Protein AF-A0A3E1Y427-F1 (afdb_monomer)

pLDDT: mean 92.81, std 6.81, range [56.69, 98.38]

Secondary structure (DSSP, 8-state):
---HHHHHHHHHHHHHHHHHHHTT--EEE--TTSPTTEEEEE-TTS-EEEEEE-TTSS-EEEEEEPPHHHHHHHHHHTT--

Foldseek 3Di:
DDDPVVVVVVVVLLVVCVVCLVVQHWDWADDPPDPPQWTWTQTNVLWIFIWGQDPVNPDTDTPGTDDNVVSVVVCVVVVND

Nearest PDB structures (foldseek):
  7onb-assembly1_A  TM=5.684E-01  e=1.859E-01  Homo sapiens
  7b9c-assembly1_A  TM=5.838E-01  e=6.384E-01  Mus musculus
  8h6e-assembly1_2I  TM=5.669E-01  e=9.426E-01  Homo sapiens
  6ah0-assembly1_3  TM=5.670E-01  e=1.006E+00  Homo sapiens
  6lqt-assembly1_AG  TM=5.153E-01  e=1.585E+00  Saccharomyces cerevisiae S288C

Mean predicted aligned error: 3.95 Å

Sequence (81 aa):
MNNPIEIRGNIAVRNLRQAKFSNGLPFMINSKDLPAHQCYLEYPSGKISLMTLAPNNRDFLLIRDLTSTEAAKVRERYNLP

Structure (mmCIF, N/CA/C/O backbone):
data_AF-A0A3E1Y427-F1
#
_entry.id   AF-A0A3E1Y427-F1
#
loop_
_atom_site.group_PDB
_atom_site.id
_atom_site.type_symbol
_atom_site.label_atom_id
_atom_site.label_alt_id
_atom_site.label_comp_id
_atom_site.label_asym_id
_atom_site.label_entity_id
_atom_site.label_seq_id
_atom_site.pdbx_PDB_ins_code
_atom_site.Cartn_x
_atom_site.Cartn_y
_atom_site.Cartn_z
_atom_site.occupancy
_atom_site.B_iso_or_equiv
_atom_site.auth_seq_id
_atom_site.auth_comp_id
_atom_site.auth_asym_id
_atom_site.auth_atom_id
_atom_site.pdbx_PDB_model_num
ATOM 1 N N . MET A 1 1 ? 27.309 0.055 -9.615 1.00 56.69 1 MET A N 1
ATOM 2 C CA . MET A 1 1 ? 26.900 -1.362 -9.490 1.00 56.69 1 MET A CA 1
ATOM 3 C C . MET A 1 1 ? 26.182 -1.507 -8.163 1.00 56.69 1 MET A C 1
ATOM 5 O O . MET A 1 1 ? 26.734 -1.051 -7.172 1.00 56.69 1 MET A O 1
ATOM 9 N N . ASN A 1 2 ? 24.969 -2.062 -8.143 1.00 68.00 2 ASN A N 1
ATOM 10 C CA . ASN A 1 2 ? 24.241 -2.279 -6.886 1.00 68.00 2 ASN A CA 1
ATOM 11 C C . ASN A 1 2 ? 24.924 -3.387 -6.079 1.00 68.00 2 ASN A C 1
ATOM 13 O O . ASN A 1 2 ? 25.433 -4.350 -6.658 1.00 68.00 2 ASN A O 1
ATOM 17 N N . ASN A 1 3 ? 24.939 -3.254 -4.755 1.00 88.06 3 ASN A N 1
ATOM 18 C CA . ASN A 1 3 ? 25.561 -4.240 -3.877 1.00 88.06 3 ASN A CA 1
ATOM 19 C C . ASN A 1 3 ? 24.773 -5.572 -3.958 1.00 88.06 3 ASN A C 1
ATOM 21 O O . ASN A 1 3 ? 23.540 -5.549 -3.917 1.00 88.06 3 ASN A O 1
ATOM 25 N N . PRO A 1 4 ? 25.427 -6.749 -4.045 1.00 88.19 4 PRO A N 1
ATOM 26 C CA . PRO A 1 4 ? 24.745 -8.048 -4.047 1.00 88.19 4 PRO A CA 1
ATOM 27 C C . PRO A 1 4 ? 23.721 -8.247 -2.915 1.00 88.19 4 PRO A C 1
ATOM 29 O O . PRO A 1 4 ? 22.712 -8.928 -3.110 1.00 88.19 4 PRO A O 1
ATOM 32 N N . ILE A 1 5 ? 23.951 -7.640 -1.746 1.00 89.06 5 ILE A N 1
ATOM 33 C CA . ILE A 1 5 ? 23.024 -7.675 -0.605 1.00 89.06 5 ILE A CA 1
ATOM 34 C C . ILE A 1 5 ? 21.732 -6.913 -0.925 1.00 89.06 5 ILE A C 1
ATOM 36 O O . ILE A 1 5 ? 20.641 -7.420 -0.667 1.00 89.06 5 ILE A O 1
ATOM 40 N N . GLU A 1 6 ? 21.834 -5.737 -1.547 1.00 86.50 6 GLU A N 1
ATOM 41 C CA . GLU A 1 6 ? 20.677 -4.922 -1.942 1.00 86.50 6 GLU A CA 1
ATOM 42 C C . GLU A 1 6 ? 19.824 -5.640 -2.989 1.00 86.50 6 GLU A C 1
ATOM 44 O O . GLU A 1 6 ? 18.597 -5.628 -2.909 1.00 86.50 6 GLU A O 1
ATOM 49 N N . ILE A 1 7 ? 20.460 -6.324 -3.947 1.00 87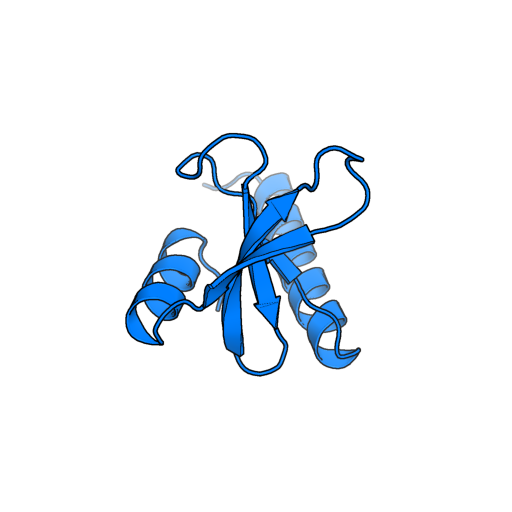.75 7 ILE A N 1
ATOM 50 C CA . ILE A 1 7 ? 19.751 -7.103 -4.971 1.00 87.75 7 ILE A CA 1
ATOM 51 C C . ILE A 1 7 ? 18.917 -8.208 -4.315 1.00 87.75 7 ILE A C 1
ATOM 53 O O . ILE A 1 7 ? 17.724 -8.335 -4.596 1.00 87.75 7 ILE A O 1
ATOM 57 N N . ARG A 1 8 ? 19.523 -8.984 -3.407 1.00 91.12 8 ARG A N 1
ATOM 58 C CA . ARG A 1 8 ? 18.826 -10.055 -2.680 1.00 91.12 8 ARG A CA 1
ATOM 59 C C . ARG A 1 8 ? 17.706 -9.507 -1.798 1.00 91.12 8 ARG A C 1
ATOM 61 O O . ARG A 1 8 ? 16.626 -10.092 -1.777 1.00 91.12 8 ARG A O 1
ATOM 68 N N . GLY A 1 9 ? 17.935 -8.375 -1.130 1.00 89.62 9 GLY A N 1
ATOM 69 C CA . GLY A 1 9 ? 16.915 -7.683 -0.341 1.00 89.62 9 GLY A CA 1
ATOM 70 C C . GLY A 1 9 ? 15.710 -7.270 -1.188 1.00 89.62 9 GLY A C 1
ATOM 71 O O . GLY A 1 9 ? 14.577 -7.597 -0.845 1.00 89.62 9 GLY A O 1
ATOM 72 N N . ASN A 1 10 ? 15.945 -6.649 -2.345 1.00 88.44 10 ASN A N 1
ATOM 73 C CA . ASN A 1 10 ? 14.879 -6.242 -3.264 1.00 88.44 10 ASN A CA 1
ATOM 74 C C . ASN A 1 10 ? 14.071 -7.436 -3.793 1.00 88.44 10 ASN A C 1
ATOM 76 O O . ASN A 1 10 ? 12.845 -7.362 -3.882 1.00 88.44 10 ASN A O 1
ATOM 80 N N . ILE A 1 11 ? 14.736 -8.550 -4.116 1.00 91.75 11 ILE A N 1
ATOM 81 C CA . ILE A 1 11 ? 14.058 -9.790 -4.524 1.00 91.75 11 ILE A CA 1
ATOM 82 C C . ILE A 1 11 ? 13.201 -10.334 -3.374 1.00 91.75 11 ILE A C 1
ATOM 84 O O . ILE A 1 11 ? 12.034 -10.660 -3.583 1.00 91.75 11 ILE A O 1
ATOM 88 N N . ALA A 1 12 ? 13.741 -10.384 -2.154 1.00 93.38 12 ALA A N 1
ATOM 89 C CA . ALA A 1 12 ? 13.011 -10.874 -0.988 1.00 93.38 12 ALA A CA 1
ATOM 90 C C . ALA A 1 12 ? 11.754 -10.037 -0.698 1.00 93.38 12 ALA A C 1
ATOM 92 O O . ALA A 1 12 ? 10.687 -10.600 -0.457 1.00 93.38 12 ALA A O 1
ATOM 93 N N . VAL A 1 13 ? 11.849 -8.707 -0.790 1.00 92.62 13 VAL A N 1
ATOM 94 C CA . VAL A 1 13 ? 10.706 -7.796 -0.612 1.00 92.62 13 VAL A CA 1
ATOM 95 C C . VAL A 1 13 ? 9.628 -8.040 -1.672 1.00 92.62 13 VAL A C 1
ATOM 97 O O . VAL A 1 13 ? 8.446 -8.119 -1.336 1.00 92.62 13 VAL A O 1
ATOM 100 N N . ARG A 1 14 ? 10.013 -8.223 -2.943 1.00 92.81 14 ARG A N 1
ATOM 101 C CA . ARG A 1 14 ? 9.067 -8.533 -4.031 1.00 92.81 14 ARG A CA 1
ATOM 102 C C . ARG A 1 14 ? 8.374 -9.877 -3.828 1.00 92.81 14 ARG A C 1
ATOM 104 O O . ARG A 1 14 ? 7.154 -9.951 -3.952 1.00 92.81 14 ARG A O 1
ATOM 111 N N . ASN A 1 15 ? 9.128 -10.904 -3.444 1.00 95.00 15 ASN A N 1
ATOM 112 C CA . ASN A 1 15 ? 8.577 -12.225 -3.152 1.00 95.00 15 ASN A CA 1
ATOM 113 C C . ASN A 1 15 ? 7.615 -12.176 -1.960 1.00 95.00 15 ASN A C 1
ATOM 115 O O . ASN A 1 15 ? 6.549 -12.785 -2.007 1.00 95.00 15 ASN A O 1
ATOM 119 N N . LEU A 1 16 ? 7.947 -11.411 -0.915 1.00 95.50 16 LEU A N 1
ATOM 120 C CA . LEU A 1 16 ? 7.062 -11.202 0.229 1.00 95.50 16 LEU A CA 1
ATOM 121 C C . LEU A 1 16 ? 5.759 -10.511 -0.189 1.00 95.50 16 LEU A C 1
ATOM 123 O O . LEU A 1 16 ? 4.686 -10.948 0.221 1.00 95.50 16 LEU A O 1
ATOM 127 N N . ARG A 1 17 ? 5.839 -9.462 -1.016 1.00 95.88 17 ARG A N 1
ATOM 128 C CA . ARG A 1 17 ? 4.659 -8.769 -1.552 1.00 95.88 17 ARG A CA 1
ATOM 129 C C . ARG A 1 17 ? 3.760 -9.722 -2.336 1.00 95.88 17 ARG A C 1
ATOM 131 O O . ARG A 1 17 ? 2.570 -9.805 -2.050 1.00 95.88 17 ARG A O 1
ATOM 138 N N . GLN A 1 18 ? 4.332 -10.492 -3.261 1.00 95.50 18 GLN A N 1
ATOM 139 C CA . GLN A 1 18 ? 3.579 -11.477 -4.037 1.00 95.50 18 GLN A CA 1
ATOM 140 C C . GLN A 1 18 ? 2.947 -12.546 -3.135 1.00 95.50 18 GLN A C 1
ATOM 142 O O . GLN A 1 18 ? 1.763 -12.839 -3.272 1.00 95.50 18 GLN A O 1
ATOM 147 N N . ALA A 1 19 ? 3.697 -13.083 -2.169 1.00 96.94 19 ALA A N 1
ATOM 148 C CA . ALA A 1 19 ? 3.188 -14.075 -1.228 1.00 96.94 19 ALA A CA 1
ATOM 149 C C . ALA A 1 19 ? 2.044 -13.525 -0.362 1.00 96.94 19 ALA A C 1
ATOM 151 O O . ALA A 1 19 ? 1.074 -14.237 -0.112 1.00 96.94 19 ALA A O 1
ATOM 152 N N . LYS A 1 20 ? 2.114 -12.263 0.082 1.00 97.06 20 LYS A N 1
ATOM 153 C CA . LYS A 1 20 ? 1.004 -11.608 0.793 1.00 97.06 20 LYS A CA 1
ATOM 154 C C . LYS A 1 20 ? -0.247 -11.572 -0.080 1.00 97.06 20 LYS A C 1
ATOM 156 O O . LYS A 1 20 ? -1.301 -12.013 0.374 1.00 97.06 20 LYS A O 1
ATOM 161 N N . PHE A 1 21 ? -0.115 -11.154 -1.336 1.00 96.56 21 PHE A N 1
ATOM 162 C CA . PHE A 1 21 ? -1.253 -11.059 -2.247 1.00 96.56 21 PHE A CA 1
ATOM 163 C C . PHE A 1 21 ? -1.880 -12.408 -2.579 1.00 96.56 21 PHE A C 1
ATOM 165 O O . PHE A 1 21 ? -3.102 -12.526 -2.518 1.00 96.56 21 PHE A O 1
ATOM 172 N N . SER A 1 22 ? -1.070 -13.440 -2.828 1.00 96.12 22 SER A N 1
ATOM 173 C CA . SER A 1 22 ? -1.568 -14.804 -3.052 1.00 96.12 22 SER A CA 1
ATOM 174 C C . SER A 1 22 ? -2.345 -15.365 -1.856 1.00 96.12 22 SER A C 1
ATOM 176 O O . SER A 1 22 ? -3.176 -16.248 -2.032 1.00 96.12 22 SER A O 1
ATOM 178 N N . ASN A 1 23 ? -2.107 -14.842 -0.649 1.00 96.75 23 ASN A N 1
ATOM 179 C CA . ASN A 1 23 ? -2.830 -15.204 0.572 1.00 96.75 23 ASN A CA 1
ATOM 180 C C . ASN A 1 23 ? -3.987 -14.243 0.909 1.00 96.75 23 ASN A C 1
ATOM 182 O O . ASN A 1 23 ? -4.539 -14.311 2.005 1.00 96.75 23 ASN A O 1
ATOM 186 N N . GLY A 1 24 ? -4.338 -13.313 0.017 1.00 96.25 24 GLY A N 1
ATOM 187 C CA . GLY A 1 24 ? -5.397 -12.331 0.265 1.00 96.25 24 GLY A CA 1
ATOM 188 C C . GLY A 1 24 ? -5.024 -11.236 1.275 1.00 96.25 24 GLY A C 1
ATOM 189 O O . GLY A 1 24 ? -5.898 -10.515 1.749 1.00 96.25 24 GLY A O 1
ATOM 190 N N . LEU A 1 25 ? -3.740 -11.099 1.618 1.00 97.00 25 LEU A N 1
ATOM 191 C CA . LEU A 1 25 ? -3.255 -10.159 2.629 1.00 97.00 25 LEU A CA 1
ATOM 192 C C . LEU A 1 25 ? -2.708 -8.877 1.990 1.00 97.00 25 LEU A C 1
ATOM 194 O O . LEU A 1 25 ? -2.090 -8.941 0.924 1.00 97.00 25 LEU A O 1
ATOM 198 N N . PRO A 1 26 ? -2.858 -7.715 2.650 1.00 96.50 26 PRO A N 1
ATOM 199 C CA . PRO A 1 26 ? -2.254 -6.481 2.179 1.00 96.50 26 PRO A CA 1
ATOM 200 C C . PRO A 1 26 ? -0.732 -6.477 2.373 1.00 96.50 26 PRO A C 1
ATOM 202 O O . PRO A 1 26 ? -0.172 -7.185 3.218 1.00 96.50 26 PRO A O 1
ATOM 205 N N . PHE A 1 27 ? -0.069 -5.618 1.607 1.00 96.75 27 PHE A N 1
ATOM 206 C CA . PHE A 1 27 ? 1.352 -5.325 1.704 1.00 96.75 27 PHE A CA 1
ATOM 207 C C . PHE A 1 27 ? 1.552 -3.869 2.133 1.00 96.75 27 PHE A C 1
ATOM 209 O O . PHE A 1 27 ? 1.002 -2.948 1.530 1.00 96.75 27 PHE A O 1
ATOM 216 N N . MET A 1 28 ? 2.331 -3.666 3.193 1.00 95.38 28 MET A N 1
ATOM 217 C CA . MET A 1 28 ? 2.603 -2.340 3.738 1.00 95.38 28 MET A CA 1
ATOM 218 C C . MET A 1 28 ? 3.787 -1.694 3.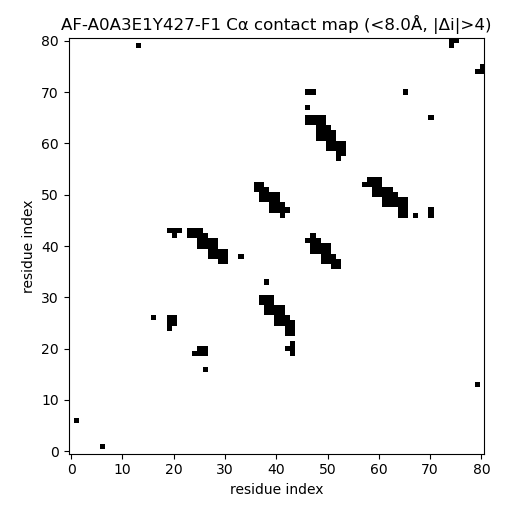032 1.00 95.38 28 MET A C 1
ATOM 220 O O 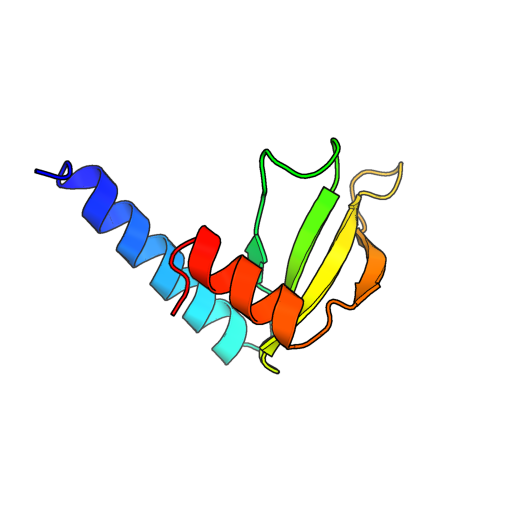. MET A 1 28 ? 4.855 -2.293 2.917 1.00 95.38 28 MET A O 1
ATOM 224 N N . ILE A 1 29 ? 3.607 -0.444 2.622 1.00 95.88 29 ILE A N 1
ATOM 225 C CA . ILE A 1 29 ? 4.641 0.381 2.009 1.00 95.88 29 ILE A CA 1
ATOM 226 C C . ILE A 1 29 ? 4.879 1.571 2.938 1.00 95.88 29 ILE A C 1
ATOM 228 O O . ILE A 1 29 ? 4.064 2.494 3.027 1.00 95.88 29 ILE A O 1
ATOM 232 N N . ASN A 1 30 ? 6.009 1.537 3.641 1.00 93.56 30 ASN A N 1
ATOM 233 C CA . ASN A 1 30 ? 6.464 2.657 4.456 1.00 93.56 30 ASN A CA 1
ATOM 234 C C . ASN A 1 30 ? 7.123 3.711 3.565 1.00 93.56 30 ASN A C 1
ATOM 236 O O . ASN A 1 30 ? 7.947 3.389 2.709 1.00 93.56 30 ASN A O 1
ATOM 240 N N . SER A 1 31 ? 6.775 4.975 3.788 1.00 92.81 31 SER A N 1
ATOM 241 C CA . SER A 1 31 ? 7.2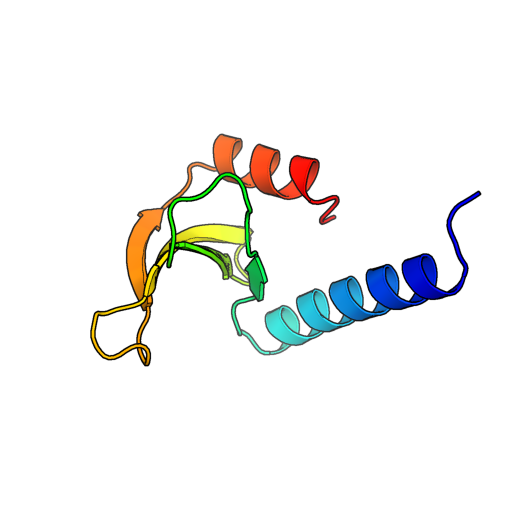68 6.106 3.007 1.00 92.81 31 SER A CA 1
ATOM 242 C C . SER A 1 31 ? 7.870 7.155 3.929 1.00 92.81 31 SER A C 1
ATOM 244 O O . SER A 1 31 ? 7.276 7.501 4.944 1.00 92.81 31 SER A O 1
ATOM 246 N N . LYS A 1 32 ? 9.035 7.689 3.549 1.00 91.38 32 LYS A N 1
ATOM 247 C CA . LYS A 1 32 ? 9.644 8.850 4.217 1.00 91.38 32 LYS A CA 1
ATOM 248 C C . LYS A 1 32 ? 8.943 10.166 3.867 1.00 91.38 32 LYS A C 1
ATOM 250 O O . LYS A 1 32 ? 9.161 11.159 4.547 1.00 91.38 32 LYS A O 1
ATOM 255 N N . ASP A 1 33 ? 8.132 10.161 2.810 1.00 91.56 33 ASP A N 1
ATOM 256 C CA . ASP A 1 33 ? 7.393 11.330 2.326 1.00 91.56 33 ASP A CA 1
ATOM 257 C C . ASP A 1 33 ? 6.019 11.461 3.001 1.00 91.56 33 ASP A C 1
ATOM 259 O O . ASP A 1 33 ? 5.300 12.432 2.770 1.00 91.56 33 ASP A O 1
ATOM 263 N N . LEU A 1 34 ? 5.631 10.464 3.800 1.00 94.44 34 LEU A N 1
ATOM 264 C CA . LEU A 1 34 ? 4.413 10.494 4.591 1.00 94.44 34 LEU A CA 1
ATOM 265 C C . LEU A 1 34 ? 4.684 11.059 5.992 1.00 94.44 34 LEU A C 1
ATOM 267 O O . LEU A 1 34 ? 5.781 10.881 6.529 1.00 94.44 34 LEU A O 1
ATOM 271 N N . PRO A 1 35 ? 3.679 11.702 6.618 1.00 94.44 35 PRO A N 1
ATOM 272 C CA . PRO A 1 35 ? 3.736 12.049 8.030 1.00 94.44 35 PRO A CA 1
ATOM 273 C C . PRO A 1 35 ? 4.076 10.841 8.908 1.00 94.44 35 PRO A C 1
ATOM 275 O O . PRO A 1 35 ? 3.805 9.690 8.554 1.00 94.44 35 PRO A O 1
ATOM 278 N N . ALA A 1 36 ? 4.623 11.115 10.093 1.00 91.00 36 ALA A N 1
ATOM 279 C CA . ALA A 1 36 ? 4.868 10.078 11.085 1.00 91.00 36 ALA A CA 1
ATOM 280 C C . ALA A 1 36 ? 3.599 9.243 11.321 1.00 91.00 36 ALA A C 1
ATOM 282 O O . ALA A 1 36 ? 2.486 9.769 11.316 1.00 91.00 36 ALA A O 1
ATOM 283 N N . HIS A 1 37 ? 3.790 7.941 11.538 1.00 92.38 37 HIS A N 1
ATOM 284 C CA . HIS A 1 37 ? 2.720 6.967 11.778 1.00 92.38 37 HIS A CA 1
ATOM 285 C C . HIS A 1 37 ? 1.795 6.682 10.588 1.00 92.38 37 HIS A C 1
ATOM 287 O O . HIS A 1 37 ? 0.849 5.912 10.751 1.00 92.38 37 HIS A O 1
ATOM 293 N N . GLN A 1 38 ? 2.076 7.224 9.399 1.00 96.12 38 GLN A N 1
ATOM 294 C CA . GLN A 1 38 ? 1.335 6.900 8.184 1.00 96.12 38 GLN A CA 1
ATOM 295 C C . GLN A 1 38 ? 2.079 5.914 7.286 1.00 96.12 38 GLN A C 1
ATOM 297 O O . GLN A 1 38 ? 3.308 5.897 7.205 1.00 96.12 38 GLN A O 1
ATOM 302 N N . CYS A 1 39 ? 1.308 5.097 6.578 1.00 96.50 39 CYS A N 1
ATOM 303 C CA . CYS A 1 39 ? 1.810 4.171 5.574 1.00 96.50 39 CYS A CA 1
ATOM 304 C C . CYS A 1 39 ? 0.771 3.960 4.472 1.00 96.50 39 CYS A C 1
ATOM 306 O O . CYS A 1 39 ? -0.406 4.296 4.624 1.00 96.50 39 CYS A O 1
ATOM 308 N N . TYR A 1 40 ? 1.202 3.367 3.363 1.00 97.75 40 TYR A N 1
ATOM 309 C CA . TYR A 1 40 ? 0.269 2.830 2.384 1.00 97.75 40 TYR A CA 1
ATOM 310 C C . TYR A 1 40 ? 0.042 1.341 2.642 1.00 97.75 40 TYR A C 1
ATOM 312 O O . TYR A 1 40 ? 0.992 0.601 2.906 1.00 97.75 40 TYR A O 1
ATOM 320 N N . LEU A 1 41 ? -1.203 0.890 2.508 1.00 97.25 41 LEU A N 1
ATOM 321 C CA . LEU A 1 41 ? -1.535 -0.525 2.375 1.00 97.25 41 LEU A CA 1
ATOM 322 C C . LEU A 1 41 ? -1.984 -0.792 0.947 1.00 97.25 41 LEU A C 1
ATOM 324 O O . LEU A 1 41 ? -2.981 -0.241 0.482 1.00 97.25 41 LEU A O 1
ATOM 328 N N . GLU A 1 42 ? -1.240 -1.644 0.256 1.00 9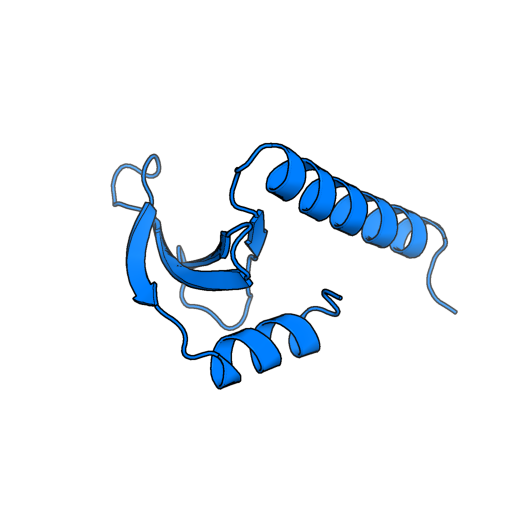7.56 42 GLU A N 1
ATOM 329 C CA . GLU A 1 42 ? -1.637 -2.174 -1.037 1.00 97.56 42 GLU A CA 1
ATOM 330 C C . GLU A 1 42 ? -2.352 -3.509 -0.851 1.00 97.56 42 GLU A C 1
ATOM 332 O O . GLU A 1 42 ? -1.863 -4.396 -0.155 1.00 97.56 42 GLU A O 1
ATOM 337 N N . TYR A 1 43 ? -3.510 -3.654 -1.483 1.00 96.75 43 TYR A N 1
ATOM 338 C CA . TYR A 1 43 ? -4.341 -4.848 -1.413 1.00 96.75 43 TYR A CA 1
ATOM 339 C C . TYR A 1 43 ? -4.162 -5.717 -2.667 1.00 96.75 43 TYR A C 1
ATOM 341 O O . TYR A 1 43 ? -3.818 -5.189 -3.727 1.00 96.75 43 TYR A O 1
ATOM 349 N N . PRO A 1 44 ? -4.482 -7.026 -2.596 1.00 95.94 44 PRO A N 1
ATOM 350 C CA . PRO A 1 44 ? -4.405 -7.933 -3.748 1.00 95.94 44 PRO A CA 1
ATOM 351 C C . PRO A 1 44 ? -5.210 -7.464 -4.971 1.00 95.94 44 PRO A C 1
ATOM 353 O O . PRO A 1 44 ? -4.872 -7.796 -6.100 1.00 95.94 44 PRO A O 1
ATOM 356 N N . SER A 1 45 ? -6.258 -6.661 -4.759 1.00 94.88 45 SER A N 1
ATOM 357 C CA . SER A 1 45 ? -7.061 -6.051 -5.826 1.00 94.88 45 SER A CA 1
ATOM 358 C C . SER A 1 45 ? -6.334 -4.952 -6.611 1.00 94.88 45 SER A C 1
ATOM 360 O O . SER A 1 45 ? -6.900 -4.397 -7.548 1.00 94.88 45 SER A O 1
ATOM 362 N N . GLY A 1 46 ? -5.120 -4.570 -6.208 1.00 93.50 46 GLY A N 1
ATOM 363 C CA . GLY A 1 46 ? -4.408 -3.415 -6.750 1.00 93.50 46 GLY A CA 1
ATOM 364 C C . GLY A 1 46 ? -4.886 -2.077 -6.175 1.00 93.50 46 GLY A C 1
ATOM 365 O O . GLY A 1 46 ? -4.389 -1.020 -6.569 1.00 93.50 46 GLY A O 1
ATOM 366 N N . LYS A 1 47 ? -5.817 -2.083 -5.217 1.00 97.00 47 LYS A N 1
ATOM 367 C CA . LYS A 1 47 ? -6.178 -0.886 -4.453 1.00 97.00 47 LYS A CA 1
ATOM 368 C C . LYS A 1 47 ? -5.030 -0.497 -3.520 1.00 97.00 47 LYS A C 1
ATOM 370 O O . LYS A 1 47 ? -4.434 -1.369 -2.893 1.00 97.00 47 LYS A O 1
ATOM 375 N N . ILE A 1 48 ? -4.754 0.800 -3.394 1.00 98.19 48 ILE A N 1
ATOM 376 C CA . ILE A 1 48 ? -3.852 1.333 -2.367 1.00 98.19 48 ILE A CA 1
ATOM 377 C C . ILE A 1 48 ? -4.641 2.293 -1.480 1.00 98.19 48 ILE A C 1
ATOM 379 O O . ILE A 1 48 ? -5.347 3.164 -1.985 1.00 98.19 48 ILE A O 1
ATOM 383 N N . SER A 1 49 ? -4.506 2.139 -0.167 1.00 98.38 49 SER A N 1
ATOM 384 C CA . SER A 1 49 ? -5.108 3.024 0.829 1.00 98.38 49 SER A CA 1
ATOM 385 C C . SER A 1 49 ? -4.022 3.704 1.653 1.00 98.38 49 SER A C 1
ATOM 387 O O . SER A 1 49 ? -3.025 3.077 2.013 1.00 98.38 49 SER A O 1
ATOM 389 N N . LEU A 1 50 ? -4.213 4.988 1.952 1.00 98.19 50 LEU A N 1
ATOM 390 C CA . LEU A 1 50 ? -3.407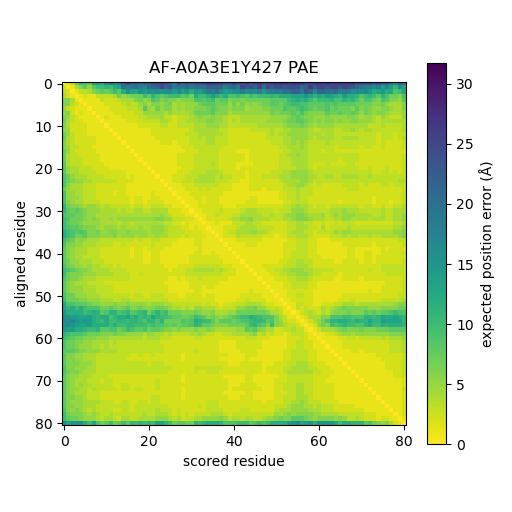 5.721 2.918 1.00 98.19 50 LEU A CA 1
ATOM 391 C C . LEU A 1 50 ? -3.978 5.466 4.313 1.00 98.19 50 LEU A C 1
ATOM 393 O O . LEU A 1 50 ? -5.156 5.734 4.565 1.00 98.19 50 LEU A O 1
ATOM 397 N N . MET A 1 51 ? -3.134 4.973 5.209 1.00 97.56 51 MET A N 1
ATOM 398 C CA . MET A 1 51 ? -3.501 4.586 6.565 1.00 97.56 51 MET A CA 1
ATOM 399 C C . MET A 1 51 ? -2.656 5.346 7.587 1.00 97.56 51 MET A C 1
ATOM 401 O O . MET A 1 51 ? -1.526 5.737 7.298 1.00 97.56 51 MET A O 1
ATOM 405 N N . THR A 1 52 ? -3.177 5.492 8.802 1.00 96.38 52 THR A N 1
ATOM 406 C CA . THR A 1 52 ? -2.411 5.902 9.988 1.00 96.38 52 THR A CA 1
ATOM 407 C C . THR A 1 52 ? -2.505 4.837 11.069 1.00 96.38 52 THR A C 1
ATOM 409 O O . THR A 1 52 ? -3.522 4.154 11.170 1.00 96.38 52 THR A O 1
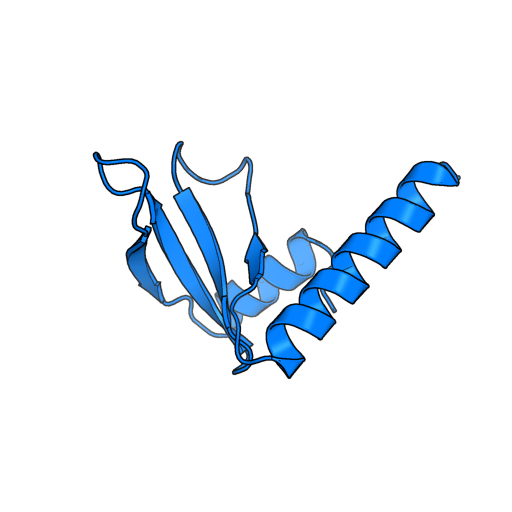ATOM 412 N N . LEU A 1 53 ? -1.479 4.700 11.906 1.00 93.25 53 LEU A N 1
ATOM 413 C CA . LEU A 1 53 ? -1.598 3.944 13.153 1.00 93.25 53 LEU A CA 1
ATOM 414 C C . LEU A 1 53 ? -2.585 4.646 14.090 1.00 93.25 53 LEU A C 1
ATOM 416 O O . LEU A 1 53 ? -2.547 5.868 14.256 1.00 93.25 53 LEU A O 1
ATOM 420 N N . ALA A 1 54 ? -3.468 3.862 14.698 1.00 90.12 54 ALA A N 1
ATOM 421 C CA . A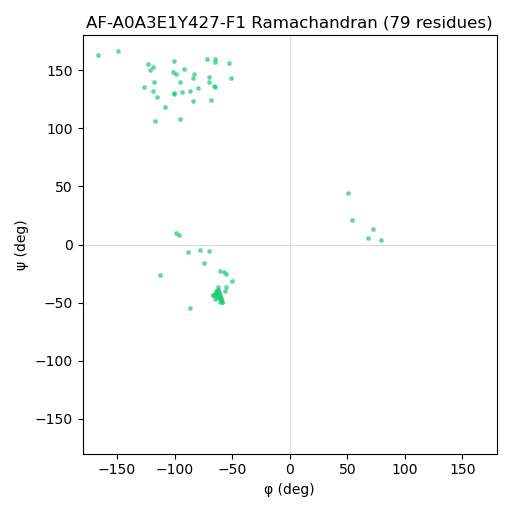LA A 1 54 ? -4.304 4.304 15.799 1.00 90.12 54 ALA A CA 1
ATOM 422 C C . ALA A 1 54 ? -3.433 4.647 17.025 1.00 90.12 54 ALA A C 1
ATOM 424 O O . ALA A 1 54 ? -2.340 4.096 17.172 1.00 90.12 54 ALA A O 1
ATOM 425 N N . PRO A 1 55 ? -3.917 5.482 17.965 1.00 86.94 55 PRO A N 1
ATOM 426 C CA . PRO A 1 55 ? -3.158 5.855 19.166 1.00 86.94 55 PRO A CA 1
ATOM 427 C C . PRO A 1 55 ? -2.707 4.666 20.031 1.00 86.94 55 PRO A C 1
ATOM 429 O O . PRO A 1 55 ? -1.740 4.768 20.778 1.00 86.94 55 PRO A O 1
ATOM 432 N N . ASN A 1 56 ? -3.399 3.527 19.930 1.00 87.31 56 ASN A N 1
ATOM 433 C CA . ASN A 1 56 ? -3.044 2.285 20.618 1.00 87.31 56 ASN A CA 1
ATOM 434 C C . ASN A 1 56 ? -1.875 1.520 19.952 1.00 87.31 56 ASN A C 1
ATOM 436 O O . ASN A 1 56 ? -1.457 0.491 20.479 1.00 87.31 56 ASN A O 1
ATOM 440 N N . ASN A 1 57 ? -1.376 1.996 18.803 1.00 78.75 57 ASN A N 1
ATOM 441 C CA . ASN A 1 57 ? -0.336 1.397 17.959 1.00 78.75 57 ASN A CA 1
ATOM 442 C C . ASN A 1 57 ? -0.593 -0.058 17.525 1.00 78.75 57 ASN A C 1
ATOM 444 O O . ASN A 1 57 ? 0.349 -0.775 17.187 1.00 78.75 57 ASN A O 1
ATOM 448 N N . ARG A 1 58 ? -1.848 -0.517 17.548 1.00 83.75 58 ARG A N 1
ATOM 449 C CA . ARG A 1 58 ? -2.221 -1.894 17.179 1.00 83.75 58 ARG A CA 1
ATOM 450 C C . ARG A 1 58 ? -3.045 -1.969 15.906 1.00 83.75 58 ARG A C 1
ATOM 452 O O . ARG A 1 58 ? -2.969 -2.974 15.207 1.00 83.75 58 ARG A O 1
ATOM 459 N N . ASP A 1 59 ? -3.766 -0.899 15.595 1.00 88.06 59 ASP A N 1
ATOM 460 C CA . ASP A 1 59 ? -4.705 -0.866 14.483 1.00 88.06 59 ASP A CA 1
ATOM 461 C C . ASP A 1 59 ? -4.320 0.194 13.453 1.00 88.06 59 ASP A C 1
ATOM 463 O O . ASP A 1 59 ? -3.700 1.210 13.776 1.00 88.06 59 ASP A O 1
ATOM 467 N N . PHE A 1 60 ? -4.723 -0.037 12.205 1.00 91.88 60 PHE A N 1
ATOM 468 C CA . PHE A 1 60 ? -4.636 0.956 11.141 1.00 91.88 60 PHE A CA 1
ATOM 469 C C . PHE A 1 60 ? -5.997 1.609 10.927 1.00 91.88 60 PHE A C 1
ATOM 471 O O . PHE A 1 60 ? -7.001 0.927 10.736 1.00 91.88 60 PHE A O 1
ATOM 478 N N . LEU A 1 61 ? -6.013 2.937 10.902 1.00 95.12 61 LEU A N 1
ATOM 479 C CA . LEU A 1 61 ? -7.173 3.741 10.546 1.00 95.12 61 LEU A CA 1
ATOM 480 C C . LEU A 1 61 ? -7.023 4.219 9.104 1.00 95.12 61 LEU A C 1
ATOM 482 O O . LEU A 1 61 ? -5.981 4.759 8.725 1.00 95.12 61 LEU A O 1
ATOM 486 N N . LEU A 1 62 ? -8.067 4.015 8.302 1.00 96.75 62 LEU A N 1
ATOM 487 C CA . LEU A 1 62 ? -8.126 4.509 6.931 1.00 96.75 62 LEU A CA 1
ATOM 488 C C . LEU A 1 62 ? -8.211 6.036 6.934 1.00 96.75 62 LEU A C 1
ATOM 490 O O . LEU A 1 62 ? -9.131 6.599 7.519 1.00 96.75 62 LEU A O 1
ATOM 494 N N . ILE A 1 63 ? -7.280 6.694 6.243 1.00 97.56 63 ILE A N 1
ATOM 495 C CA . ILE A 1 63 ? -7.379 8.128 5.949 1.00 97.56 63 ILE A CA 1
ATOM 496 C C . ILE A 1 63 ? -8.189 8.319 4.670 1.00 97.56 63 ILE A C 1
ATOM 498 O O . ILE A 1 63 ? -9.169 9.058 4.653 1.00 97.56 63 ILE A O 1
ATOM 502 N N . ARG A 1 64 ? -7.763 7.660 3.587 1.00 98.19 64 ARG A N 1
ATOM 503 C CA . ARG A 1 64 ? -8.447 7.677 2.291 1.00 98.19 64 ARG A CA 1
ATOM 504 C C . ARG A 1 64 ? -7.916 6.592 1.372 1.00 98.19 64 ARG A C 1
ATOM 506 O O . ARG A 1 64 ? -6.788 6.122 1.523 1.00 98.19 64 ARG A O 1
ATOM 513 N N . ASP A 1 65 ? -8.692 6.298 0.345 1.00 98.31 65 ASP A N 1
ATOM 514 C CA . ASP A 1 65 ? -8.221 5.516 -0.787 1.00 98.31 65 ASP A CA 1
ATOM 515 C C . ASP A 1 65 ? -7.484 6.397 -1.796 1.00 98.31 65 ASP A C 1
ATOM 517 O O . ASP A 1 65 ? -7.791 7.582 -1.970 1.00 98.31 65 ASP A O 1
ATOM 521 N N . LEU A 1 66 ? -6.480 5.816 -2.444 1.00 98.31 66 LEU A N 1
ATOM 522 C CA . LEU A 1 66 ? -5.793 6.453 -3.555 1.00 98.31 66 LEU A CA 1
ATOM 523 C C . LEU A 1 66 ? -6.588 6.205 -4.835 1.00 98.31 66 LEU A C 1
ATOM 525 O O . LEU A 1 66 ? -7.125 5.120 -5.065 1.00 98.31 66 LEU A O 1
ATOM 529 N N . THR A 1 67 ? -6.605 7.207 -5.705 1.00 98.12 67 THR A N 1
ATOM 530 C CA . THR A 1 67 ? -7.035 7.026 -7.094 1.00 98.12 67 THR A CA 1
ATOM 531 C C . THR A 1 67 ? -6.074 6.089 -7.829 1.00 98.12 67 THR A C 1
ATOM 533 O O . THR A 1 67 ? -4.909 5.946 -7.446 1.00 98.12 67 THR A O 1
ATOM 536 N N . SER A 1 68 ? -6.513 5.488 -8.937 1.00 95.88 68 SER A N 1
ATOM 537 C CA . SER A 1 68 ? -5.647 4.619 -9.749 1.00 95.88 68 SER A CA 1
ATOM 538 C C . SER A 1 68 ? -4.362 5.327 -10.202 1.00 95.88 68 SER A C 1
ATOM 540 O O . SER A 1 68 ? -3.293 4.719 -10.202 1.00 95.88 68 SER A O 1
ATOM 542 N N . THR A 1 69 ? -4.441 6.625 -10.513 1.00 97.38 69 THR A N 1
ATOM 543 C CA . THR A 1 69 ? -3.284 7.452 -10.892 1.00 97.38 69 THR A CA 1
ATOM 544 C C . THR A 1 69 ? -2.306 7.646 -9.734 1.00 97.38 69 THR A C 1
ATOM 546 O O . THR A 1 69 ? -1.096 7.537 -9.922 1.00 97.38 69 THR A O 1
ATOM 549 N N . GLU A 1 70 ? -2.796 7.924 -8.525 1.00 97.38 70 GLU A N 1
ATOM 550 C CA . GLU A 1 70 ? -1.940 8.032 -7.337 1.00 97.38 70 GLU A CA 1
ATOM 551 C C . GLU A 1 70 ? -1.294 6.687 -6.995 1.00 97.38 70 GLU A C 1
ATOM 553 O O . GLU A 1 70 ? -0.095 6.632 -6.727 1.00 97.38 70 GLU A O 1
ATOM 558 N N . ALA A 1 71 ? -2.058 5.595 -7.067 1.00 96.94 71 ALA A N 1
ATOM 559 C CA . ALA A 1 71 ? -1.547 4.254 -6.814 1.00 96.94 71 ALA A CA 1
ATOM 560 C C . ALA A 1 71 ? -0.441 3.865 -7.811 1.00 96.94 71 ALA A C 1
ATOM 562 O O . ALA A 1 71 ? 0.578 3.299 -7.412 1.00 96.94 71 ALA A O 1
ATOM 563 N N . ALA A 1 72 ? -0.598 4.213 -9.093 1.00 95.94 72 ALA A N 1
ATOM 564 C CA . ALA A 1 72 ? 0.439 4.016 -10.104 1.00 95.94 72 ALA A CA 1
ATOM 565 C C . ALA A 1 72 ? 1.723 4.793 -9.768 1.00 95.94 72 ALA A C 1
ATOM 567 O O . ALA A 1 72 ? 2.807 4.214 -9.780 1.00 95.94 72 ALA A O 1
ATOM 568 N N . LYS A 1 73 ? 1.602 6.066 -9.364 1.00 95.88 73 LYS A N 1
ATOM 569 C CA . LYS A 1 73 ? 2.751 6.888 -8.941 1.00 95.88 73 LYS A CA 1
ATOM 570 C C . LYS A 1 73 ? 3.463 6.326 -7.708 1.00 95.88 73 LYS A C 1
ATOM 572 O O . LYS A 1 73 ? 4.684 6.419 -7.613 1.00 95.88 73 LYS A O 1
ATOM 577 N N . VAL A 1 74 ? 2.723 5.746 -6.759 1.00 95.88 74 VAL A N 1
ATOM 578 C CA . VAL A 1 74 ? 3.313 5.074 -5.587 1.00 95.88 74 VAL A CA 1
ATOM 579 C C . VAL A 1 74 ? 4.120 3.851 -6.023 1.00 95.88 74 VAL A C 1
ATOM 581 O O . VAL A 1 74 ? 5.266 3.701 -5.602 1.00 95.88 74 VAL A O 1
ATOM 584 N N . ARG A 1 75 ? 3.568 3.003 -6.898 1.00 94.88 75 ARG A N 1
ATOM 585 C CA . ARG A 1 75 ? 4.277 1.822 -7.418 1.00 94.88 75 ARG A CA 1
ATOM 586 C C . ARG A 1 75 ? 5.558 2.186 -8.152 1.00 94.88 75 ARG A C 1
ATOM 588 O O . ARG A 1 75 ? 6.602 1.604 -7.870 1.00 94.88 75 ARG A O 1
ATOM 595 N N . GLU A 1 76 ? 5.481 3.183 -9.027 1.00 94.56 76 GLU A N 1
ATOM 596 C CA . GLU A 1 76 ? 6.627 3.700 -9.771 1.00 94.56 76 GLU A CA 1
ATOM 597 C C . GLU A 1 76 ? 7.716 4.213 -8.821 1.00 94.56 76 GLU A C 1
ATOM 599 O O . GLU A 1 76 ? 8.867 3.784 -8.906 1.00 94.56 76 GLU A O 1
ATOM 604 N N . ARG A 1 77 ? 7.341 5.049 -7.842 1.00 93.31 77 ARG A N 1
ATOM 605 C CA . ARG A 1 77 ? 8.273 5.616 -6.854 1.00 93.31 77 ARG A CA 1
ATOM 606 C C . ARG A 1 77 ? 9.049 4.546 -6.087 1.00 93.31 77 ARG A C 1
ATOM 608 O O . ARG A 1 77 ? 10.233 4.735 -5.823 1.00 93.31 77 ARG A O 1
ATOM 615 N N . TYR A 1 78 ? 8.394 3.447 -5.714 1.00 90.38 78 TYR A N 1
ATOM 616 C CA . TYR A 1 78 ? 9.008 2.371 -4.927 1.00 90.38 78 TYR A CA 1
ATOM 617 C C . TYR A 1 78 ? 9.469 1.175 -5.767 1.00 90.38 78 TYR A C 1
ATOM 619 O O . TYR A 1 78 ? 9.857 0.151 -5.204 1.00 90.38 78 TYR A O 1
ATOM 627 N N . ASN A 1 79 ? 9.466 1.298 -7.099 1.00 89.50 79 ASN A N 1
ATOM 628 C CA . ASN A 1 79 ? 9.866 0.243 -8.034 1.00 89.50 79 ASN A CA 1
ATOM 629 C C . ASN A 1 79 ? 9.163 -1.105 -7.757 1.00 89.50 79 ASN A C 1
ATOM 631 O O . ASN A 1 79 ? 9.790 -2.179 -7.723 1.00 89.50 79 ASN A O 1
ATOM 635 N N . LEU A 1 80 ? 7.855 -1.008 -7.504 1.00 86.75 80 LEU A N 1
ATOM 636 C CA . LEU A 1 80 ? 6.944 -2.120 -7.264 1.00 86.75 80 LEU A CA 1
ATOM 637 C C . LEU A 1 80 ? 6.251 -2.470 -8.592 1.00 86.75 80 LEU A C 1
ATOM 639 O O . LEU A 1 80 ? 5.424 -1.679 -9.046 1.00 86.75 80 LEU A O 1
ATOM 643 N N . PRO A 1 81 ? 6.596 -3.605 -9.226 1.00 69.75 81 PRO A N 1
ATOM 644 C CA . PRO A 1 81 ? 5.968 -4.037 -10.471 1.00 69.75 81 PRO A CA 1
ATOM 645 C C . PRO A 1 81 ? 4.519 -4.506 -10.273 1.00 69.75 81 PRO A C 1
ATOM 647 O O . PRO A 1 81 ? 4.133 -4.872 -9.128 1.00 69.75 81 PRO A O 1
#

Organism: NCBI:txid2282649

Radius of gyration: 13.56 Å; Cα contacts (8 Å, |Δi|>4): 96; chains: 1; bounding box: 35×27×32 Å

Solvent-accessible surface area (backbone atoms only — not comparable to full-atom values): 4736 Å² total; per-residue (Å²): 131,83,54,73,67,58,54,52,49,55,51,52,54,51,52,50,45,51,53,28,31,78,70,72,33,61,37,79,46,81,48,90,89,45,62,88,66,34,35,36,38,36,38,65,87,72,50,33,31,40,30,30,55,37,96,84,71,79,48,76,42,81,76,46,75,50,52,73,68,55,37,49,51,51,28,61,75,70,72,51,131

=== Feature glossary ===
Feature key, reading from the visual/contextual features back to the raw sequence:

Rendered structure images. Structure images are PyMOL renders from six orthogonal camera directions. Cartoon representation draws helices as coils and strands as arrows; sticks shows the backbone as bonds; surface shows the solvent-excluded envelope. Rainbow coloring maps sequence position to hue (blue→red, N→C); chain coloring assigns a distinct color per polypeptide.

Contact-map, Ramachandran, and PAE plots. Three diagnostic plots accompany the record. The Cα contact map visualizes the tertiary structure as a 2D adjacency matrix (8 Å cutoff, sequence-local contacts suppressed). The Ramachandran plot shows the distribution of backbone (φ, ψ) torsions, with points in the α and β basins reflecting secondary structure content. The PAE plot shows AlphaFold's inter-residue confidence as a color matrix.

InterPro / GO / CATH / organism. The annotation block draws on four external resources. InterPro: which protein families and domains the sequence belongs to. GO: standardized terms for what the protein does, what process it participates in, and where in the cell it acts. CATH: which structural fold it has in the CATH hierarchy. Organism: the species of origin.

Nearest PDB structures. Structural nearest neighbors (via Foldseek easy-search vs the PDB). Reported per hit: target PDB id, E-value, and alignment TM-score. A TM-score above ~0.5 is the conventional threshold for 'same fold'.

Predicted aligned error. Predicted aligned error is AlphaFold's pairwise confidence. Unlike pLDDT (per-residue), PAE is per-residue-pair and captures whether two parts of the structure are correctly placed relative to each other. Units are ångströms of expected positional error.

Solvent-accessible surface area. SASA measures how much of the protein is reachable by solvent. It is computed by rolling a water-sized probe over the atomic surface and summing the exposed area (Å²). Per-residue SASA distinguishes core (buried, low SASA) from surface (exposed, high SASA) residues; total SASA is a whole-molecule size measure.

B-factor. Crystallographic B-factors measure how much each atom's electron density is smeared out, in Å². They rise in mobile loops and surface residues and fall in the buried interior. In AlphaFold models this column is repurposed to hold pLDDT instead.

pLDDT. For AlphaFold models, the B-factor field carries pLDDT — the model's own estimate of local accuracy on a 0–100 scale. Regions with pLDDT<50 should be treated as essentially unmodeled; they often correspond to intrinsically disordered segments.

Backbone torsions (φ/ψ). φ (phi) and ψ (psi) are the two rotatable backbone dihedrals per residue: φ is the C(i-1)–N–Cα–C torsion, ψ is the N–Cα–C–N(i+1) torsion, both in degrees on (−180°, 180°]. α-helical residues cluster near (−60°, −45°); β-strand residues near (−120°, +130°). A Ramachandran plot is simply a scatter of (φ, ψ) for every residue.

Radius of gyration, Cα contacts, bounding box. Radius of gyration (Rg) is the root-mean-square distance of Cα atoms from their centroid — a single number for overall size and compactness. A globular domain of N residues has Rg ≈ 2.2·N^0.38 Å; an extended or disordered chain has a much larger Rg. The Cα contact count is the number of residue pairs whose Cα atoms are within 8 Å and are more than four positions apart in sequence — a standard proxy for tertiary packing density. The bounding box is the smallest axis-aligned box enclosing all Cα atoms.

Secondary structure (3-state, P-SEA). Three-state secondary structure (P-SEA) collapses the eight DSSP classes into helix (a), strand (b), and coil (c). P-SEA assigns these from Cα geometry alone — distances and angles — without requiring backbone oxygens, so it works on any Cα trace.

Secondary structure (8-state, DSSP). Secondary structure is the local, repeating backbone conformation. DSSP classifies it into eight sta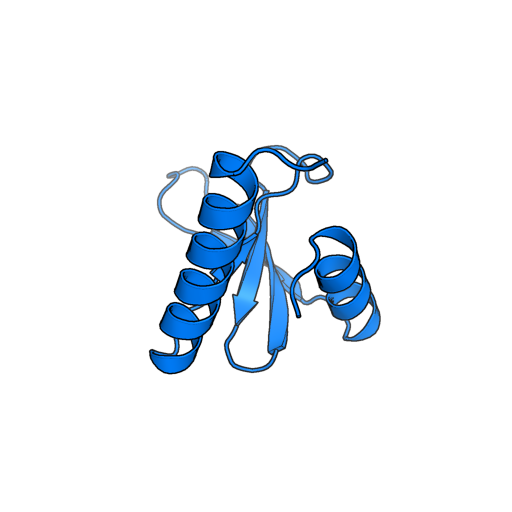tes by reading the hydrogen-bond network: three helix types (H, G, I), two β types (E, B), two non-regular types (T, S), and unstructured coil (-).

Foldseek 3Di. The Foldseek 3Di string encodes local tertiary geometry as a 20-letter alphabet — one character per residue — derived from the relative positions of nearby Cα atoms. Unlike the amino-acid sequence, 3Di is a direct function of the 3D structure, so two proteins with the same fold have similar 3Di strings even at low sequence identity.

mmCIF coordinates. Structure coordinates are given as an mmCIF _atom_site loop: one row per atom with element, residue name, chain id, sequence number, and x/y/z position in Å. Only the four main-chain atoms per residue are included here; side chains are omitted to keep the record compact.

Sequence. This is the polypeptide sequence — one letter per residue, N-terminus first. Length ranges from a few dozen residues for small domains to over a thousand for large multi-domain proteins.